Protein AF-A0A941ZY44-F1 (afdb_monomer)

Sequence (98 aa):
MKETIKNTTLADR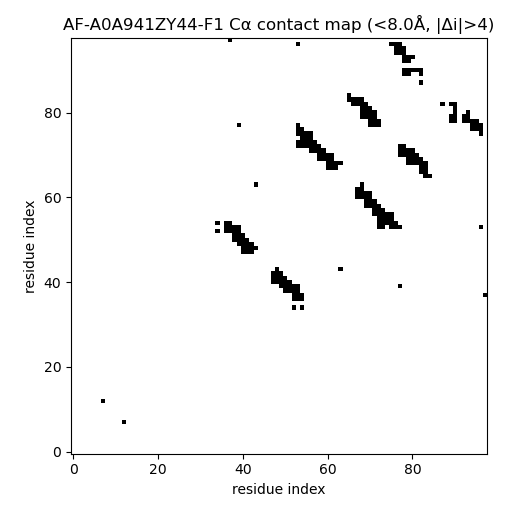LLFLLLISLSIAGIFISRDALSQGSDVIIEINGKPSYTLPLYSDRLLSVSGPYGNTLIETKGGKVRVKEAHCRNQICVKEGWISK

Solvent-accessible surface area (backbone atoms only — not comparable to full-atom values): 5803 Å² total; per-residue (Å²): 120,75,67,71,63,71,77,49,51,75,65,53,54,51,51,51,53,50,53,52,50,51,52,53,52,47,54,58,55,44,56,71,70,58,64,83,48,64,69,44,73,44,63,57,95,91,36,83,74,44,78,44,58,26,72,47,71,46,78,46,81,43,85,49,100,62,44,60,30,34,34,36,27,49,92,46,23,38,28,38,74,44,66,63,53,92,80,49,58,63,44,69,68,37,77,46,71,126

Mean predicted aligned error: 11.2 Å

Nearest PDB structures (foldseek):
  1m1h-assembly1_A  TM=8.822E-01  e=5.245E-04  Aquifex aeolicus
  4obi-assembly1_A  TM=8.942E-01  e=7.569E-04  Enterococcus faecalis V583
  4esn-assembly1_B  TM=8.828E-01  e=9.667E-04  Mediterraneibacter gnavus ATCC 29149
  3ld7-assembly3_C  TM=8.698E-01  e=1.161E-03  Listeria innocua
  1m1g-assembly3_C  TM=8.764E-01  e=1.235E-03  Aquifex aeolicus

Foldseek 3Di:
DVPVVVPQDPVNVVVVVVVVVVVVVCVVVVVVVPLVADWDFDDAPNHGPDTDRLCDFDWDWDQHPQGTWIWTRDRQWIATCDDRDPVCVRNVVPIDRD

pLDDT: mean 83.44, std 13.63, range [47.16, 96.12]

Radius of gyration: 23.98 Å; Cα contacts (8 Å, |Δi|>4): 124; chains: 1; bounding box: 44×31×67 Å

Secondary structure (DSSP, 8-state):
-HHHHHTS-HHHHHHHHHHHHHHHHHHHHHHHHT----EEEEEETTEEEEEEETTS-EEEEEEETTEEEEEEEETTEEEEEE--SSS-HHHHH--B--

Structure (mmCIF, N/CA/C/O backbone):
data_AF-A0A941ZY44-F1
#
_entry.id   AF-A0A941ZY44-F1
#
loop_
_atom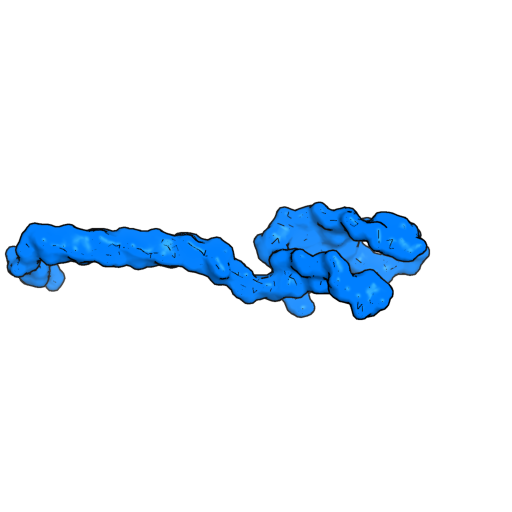_site.group_PDB
_atom_site.id
_atom_site.type_symbol
_atom_site.label_atom_id
_atom_site.label_alt_id
_atom_site.label_comp_id
_atom_site.label_asym_id
_atom_site.label_entity_id
_atom_site.label_seq_id
_atom_site.pdbx_PDB_ins_code
_atom_site.Cartn_x
_atom_site.Cartn_y
_atom_site.Cartn_z
_atom_site.occupancy
_atom_site.B_iso_or_equiv
_atom_site.auth_seq_id
_atom_site.auth_comp_id
_atom_site.auth_asym_id
_atom_site.auth_atom_id
_atom_site.pdbx_PDB_model_num
ATOM 1 N N . MET A 1 1 ? -19.521 -19.520 41.175 1.00 48.91 1 MET A N 1
ATOM 2 C CA . MET A 1 1 ? -20.133 -18.637 40.150 1.00 48.91 1 MET A CA 1
ATOM 3 C C . MET A 1 1 ? -21.577 -18.231 40.451 1.00 48.91 1 MET A C 1
ATOM 5 O O . MET A 1 1 ? -21.925 -17.106 40.133 1.00 48.91 1 MET A O 1
ATOM 9 N N . LYS A 1 2 ? -22.422 -19.090 41.049 1.00 47.16 2 LYS A N 1
ATOM 10 C CA . LYS A 1 2 ? -23.825 -18.737 41.364 1.00 47.16 2 LYS A CA 1
ATOM 11 C C . LYS A 1 2 ? -23.992 -17.692 42.484 1.00 47.16 2 LYS A C 1
ATOM 13 O O . LYS A 1 2 ? -24.926 -16.905 42.421 1.00 47.16 2 LYS A O 1
ATOM 18 N N . GLU A 1 3 ? -23.080 -17.647 43.456 1.00 52.66 3 GLU A N 1
ATOM 19 C CA . GLU A 1 3 ? -23.187 -16.754 44.626 1.00 52.66 3 GLU A CA 1
ATOM 20 C C . GLU A 1 3 ? -22.814 -15.289 44.333 1.00 52.66 3 GLU A C 1
ATOM 22 O O . GLU A 1 3 ? -23.485 -14.375 44.800 1.00 52.66 3 GLU A O 1
ATOM 27 N N . THR A 1 4 ? -21.826 -15.025 43.472 1.00 53.47 4 THR A N 1
ATOM 28 C CA . THR A 1 4 ? -21.426 -13.650 43.100 1.00 53.47 4 THR A CA 1
ATOM 29 C C . THR A 1 4 ? -22.504 -12.903 42.313 1.00 53.47 4 THR A C 1
ATOM 31 O O . THR A 1 4 ? -22.604 -11.679 42.375 1.00 53.47 4 THR A O 1
ATOM 34 N N . ILE A 1 5 ? -23.350 -13.642 41.595 1.00 55.22 5 ILE A N 1
ATOM 35 C CA . ILE A 1 5 ? -24.464 -13.077 40.836 1.00 55.22 5 ILE A CA 1
ATOM 36 C C . ILE A 1 5 ? -25.612 -12.701 41.782 1.00 55.22 5 ILE A C 1
ATOM 38 O O . ILE A 1 5 ? -26.359 -11.783 41.474 1.00 55.22 5 ILE A O 1
ATOM 42 N N . LYS A 1 6 ? -25.778 -13.370 42.927 1.00 55.00 6 LYS A N 1
ATOM 43 C CA . LYS A 1 6 ? -26.962 -13.209 43.786 1.00 55.00 6 LYS A CA 1
ATOM 44 C C . LYS A 1 6 ? -26.939 -11.930 44.636 1.00 55.00 6 LYS A C 1
ATOM 46 O O . LYS A 1 6 ? -28.007 -11.409 44.940 1.00 55.00 6 LYS A O 1
ATOM 51 N N . ASN A 1 7 ? -25.747 -11.402 44.930 1.00 58.94 7 ASN A N 1
ATOM 52 C CA . ASN A 1 7 ? -25.544 -10.240 45.809 1.00 58.94 7 ASN A CA 1
ATOM 53 C C . ASN A 1 7 ? -25.125 -8.954 45.077 1.00 58.94 7 ASN A C 1
ATOM 55 O O . ASN A 1 7 ? -24.836 -7.952 45.723 1.00 58.94 7 ASN A O 1
ATOM 59 N N . THR A 1 8 ? -25.077 -8.965 43.744 1.00 60.06 8 THR A N 1
ATOM 60 C CA . THR A 1 8 ? -24.809 -7.757 42.955 1.00 60.06 8 THR A CA 1
ATOM 61 C C . THR A 1 8 ? -26.102 -6.975 42.769 1.00 60.06 8 THR A C 1
ATOM 63 O O . THR A 1 8 ? -27.121 -7.523 42.335 1.00 60.06 8 THR A O 1
ATOM 66 N N . THR A 1 9 ? -26.075 -5.689 43.115 1.00 74.88 9 THR A N 1
ATOM 67 C CA . THR A 1 9 ? -27.223 -4.802 42.916 1.00 74.88 9 THR A CA 1
ATOM 68 C C . THR A 1 9 ? -27.531 -4.685 41.417 1.00 74.88 9 THR A C 1
ATOM 70 O O . THR A 1 9 ? -26.668 -4.927 40.568 1.00 74.88 9 THR A O 1
ATOM 73 N N . LEU A 1 10 ? -28.770 -4.334 41.045 1.00 75.81 10 LEU A N 1
ATOM 74 C CA . LEU A 1 10 ? -29.132 -4.132 39.629 1.00 75.81 10 LEU A CA 1
ATOM 75 C C . LEU A 1 10 ? -28.186 -3.134 38.935 1.00 75.81 10 LEU A C 1
ATOM 77 O O . LEU A 1 10 ? -27.881 -3.305 37.755 1.00 75.81 10 LEU A O 1
ATOM 81 N N . ALA A 1 11 ? -27.680 -2.156 39.693 1.00 80.75 11 ALA A N 1
ATOM 82 C CA . ALA A 1 11 ? -26.678 -1.197 39.251 1.00 80.75 11 ALA A CA 1
ATOM 83 C C . ALA A 1 11 ? -25.333 -1.861 38.909 1.00 80.75 11 ALA A C 1
ATOM 85 O O . ALA A 1 11 ? -24.779 -1.571 37.853 1.00 80.75 11 ALA A O 1
ATOM 86 N N . ASP A 1 12 ? -24.848 -2.803 39.725 1.00 81.25 12 ASP A N 1
ATOM 87 C CA . ASP A 1 12 ? -23.589 -3.513 39.460 1.00 81.25 12 ASP A CA 1
ATOM 88 C C . ASP A 1 12 ? -23.665 -4.340 38.171 1.00 81.25 12 ASP A C 1
ATOM 90 O O . ASP A 1 12 ? -22.740 -4.333 37.361 1.00 81.25 12 ASP A O 1
ATOM 94 N N . ARG A 1 13 ? -24.788 -5.029 37.929 1.00 83.06 13 ARG A N 1
ATOM 95 C CA . ARG A 1 13 ? -24.980 -5.800 36.686 1.00 83.06 13 ARG A CA 1
ATOM 96 C C . ARG A 1 13 ? -25.038 -4.900 35.453 1.00 83.06 13 ARG A C 1
ATOM 98 O O . ARG A 1 13 ? -24.467 -5.255 34.424 1.00 83.0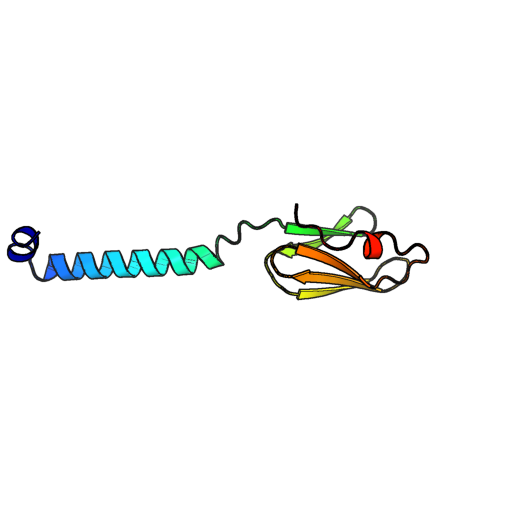6 13 ARG A O 1
ATOM 105 N N . LEU A 1 14 ? -25.698 -3.747 35.560 1.00 88.56 14 LEU A N 1
ATOM 106 C CA . LEU A 1 14 ? -25.723 -2.728 34.507 1.00 88.56 14 LEU A CA 1
ATOM 107 C C . LEU A 1 14 ? -24.321 -2.177 34.229 1.00 88.56 14 LEU A C 1
ATOM 109 O O . LEU A 1 14 ? -23.936 -2.069 33.066 1.00 88.56 14 LEU A O 1
ATOM 113 N N . LEU A 1 15 ? -23.541 -1.908 35.279 1.00 89.44 15 LEU A N 1
ATOM 114 C CA . LEU A 1 15 ? -22.159 -1.450 35.170 1.00 89.44 15 LEU A CA 1
ATOM 115 C C . LEU A 1 15 ? -21.284 -2.484 34.449 1.00 89.44 15 LEU A C 1
ATOM 117 O O . LEU A 1 15 ? -20.569 -2.135 33.514 1.00 89.44 15 LEU A O 1
ATOM 121 N N . PHE A 1 16 ? -21.364 -3.762 34.833 1.00 88.94 16 PHE A N 1
ATOM 122 C CA . PHE A 1 16 ? -20.596 -4.825 34.179 1.00 88.94 16 PHE A CA 1
ATOM 123 C C . PHE A 1 16 ? -20.979 -5.001 32.710 1.00 88.94 16 PHE A C 1
ATOM 125 O O . PHE A 1 16 ? -20.094 -5.117 31.864 1.00 88.94 16 PHE A O 1
ATOM 132 N N . LEU A 1 17 ? -22.275 -4.987 32.385 1.00 88.81 17 LEU A N 1
ATOM 133 C CA . LEU A 1 17 ? -22.734 -5.077 30.997 1.00 88.81 17 LEU A CA 1
ATOM 134 C C . LEU A 1 17 ? -22.243 -3.894 30.157 1.00 88.81 17 LEU A C 1
ATOM 136 O O . LEU A 1 17 ? -21.797 -4.098 29.030 1.00 88.81 17 LEU A O 1
ATOM 140 N N . LEU A 1 18 ? -22.276 -2.682 30.715 1.00 92.19 18 LEU A N 1
ATOM 141 C CA . LEU A 1 18 ? -21.766 -1.477 30.065 1.00 92.19 18 LEU A CA 1
ATOM 142 C C . LEU A 1 18 ? -20.245 -1.541 29.856 1.00 92.19 18 LEU A C 1
ATOM 144 O O . LEU A 1 18 ? -19.753 -1.229 28.778 1.00 92.19 18 LEU A O 1
ATOM 148 N N . LEU A 1 19 ? -19.483 -1.987 30.856 1.00 91.94 19 LEU A N 1
ATOM 149 C CA . LEU A 1 19 ? -18.028 -2.130 30.743 1.00 91.94 19 LEU A CA 1
ATOM 150 C C . LEU A 1 19 ? -17.636 -3.186 29.705 1.00 91.94 19 LEU A C 1
ATOM 152 O O . LEU A 1 19 ? -16.702 -2.973 28.929 1.00 91.94 19 LEU A O 1
ATOM 156 N N . ILE A 1 20 ? -18.359 -4.307 29.654 1.00 91.81 20 ILE A N 1
ATOM 157 C CA . ILE A 1 20 ? -18.135 -5.357 28.655 1.00 91.81 20 ILE A CA 1
ATOM 158 C C . ILE A 1 20 ? -18.474 -4.833 27.257 1.00 91.81 20 ILE A C 1
ATOM 160 O O . ILE A 1 20 ? -17.689 -5.038 26.331 1.00 91.81 20 ILE A O 1
ATOM 164 N N . SER A 1 21 ? -19.592 -4.120 27.091 1.00 90.38 21 SER A N 1
ATOM 165 C CA . SER A 1 21 ? -19.980 -3.573 25.788 1.00 90.38 21 SER A CA 1
ATOM 166 C C . SER A 1 21 ? -19.007 -2.499 25.293 1.00 90.38 21 SER A C 1
ATOM 168 O O . SER A 1 21 ? -18.598 -2.564 24.134 1.00 90.38 21 SER A O 1
ATOM 170 N N . LEU A 1 22 ? -18.547 -1.587 26.161 1.00 91.00 22 LEU A N 1
ATOM 171 C CA . LEU A 1 22 ? -17.492 -0.624 25.824 1.00 91.00 22 LEU A CA 1
ATOM 172 C C . LEU A 1 22 ? -16.173 -1.317 25.475 1.00 91.00 22 LEU A C 1
ATOM 174 O O . LEU A 1 22 ? -15.502 -0.894 24.539 1.00 91.00 22 LEU A O 1
ATOM 178 N N . SER A 1 23 ? -15.803 -2.382 26.188 1.00 88.12 23 SER A N 1
ATOM 179 C CA . SER A 1 23 ? -14.570 -3.127 25.901 1.00 88.12 23 SER A CA 1
ATOM 180 C C . SER A 1 23 ? -14.628 -3.797 24.527 1.00 88.12 23 SER A C 1
ATOM 182 O O . SER A 1 23 ? -13.669 -3.725 23.760 1.00 88.12 23 SER A O 1
ATOM 184 N N . ILE A 1 24 ? -15.768 -4.403 24.179 1.00 86.31 24 ILE A N 1
ATOM 185 C CA . ILE A 1 24 ? -15.983 -5.011 22.859 1.00 86.31 24 ILE A CA 1
ATOM 186 C C . ILE A 1 24 ? -15.964 -3.930 21.771 1.00 86.31 24 ILE A C 1
ATOM 188 O O . ILE A 1 24 ? -15.249 -4.081 20.782 1.00 86.31 24 ILE A O 1
ATOM 192 N N . ALA A 1 25 ? -16.690 -2.825 21.965 1.00 85.31 25 ALA A N 1
ATOM 193 C CA . ALA A 1 25 ? -16.702 -1.700 21.030 1.00 85.31 25 ALA A CA 1
ATOM 194 C C . ALA A 1 25 ? -15.296 -1.111 20.827 1.00 85.31 25 ALA A C 1
ATOM 196 O O . ALA A 1 25 ? -14.888 -0.863 19.693 1.00 85.31 25 ALA A O 1
ATOM 197 N N . GLY A 1 26 ? -14.527 -0.972 21.910 1.00 82.88 26 GLY A N 1
ATOM 198 C CA . GLY A 1 26 ? -13.134 -0.540 21.879 1.00 82.88 26 GLY A CA 1
ATOM 199 C C . GLY A 1 26 ? -12.265 -1.449 21.015 1.00 82.88 26 GLY A C 1
ATOM 200 O O . GLY A 1 26 ? -11.551 -0.950 20.158 1.00 82.88 26 GLY A O 1
ATOM 201 N N . ILE A 1 27 ? -12.381 -2.776 21.144 1.00 79.25 27 ILE A N 1
ATOM 202 C CA . ILE A 1 27 ? -11.616 -3.727 20.318 1.00 79.25 27 ILE A CA 1
ATOM 203 C C . ILE A 1 27 ? -11.943 -3.577 18.826 1.00 79.25 27 ILE A C 1
ATOM 205 O O . ILE A 1 27 ? -11.032 -3.644 18.002 1.00 79.25 27 ILE A O 1
ATOM 209 N N . PHE A 1 28 ? -13.211 -3.374 18.461 1.00 74.19 28 PHE A N 1
ATOM 210 C CA . PHE A 1 28 ? -13.597 -3.187 17.058 1.00 74.19 28 PHE A CA 1
ATOM 211 C C . PHE A 1 28 ? -13.064 -1.868 16.485 1.00 74.19 28 PHE A C 1
ATOM 213 O O . PHE A 1 28 ? -12.447 -1.883 15.425 1.00 74.19 28 PHE A O 1
ATOM 220 N N . ILE A 1 29 ? -13.206 -0.759 17.216 1.00 70.88 29 ILE A N 1
ATOM 221 C CA . ILE A 1 29 ? -12.688 0.555 16.795 1.00 70.88 29 ILE A CA 1
ATOM 222 C C . ILE A 1 29 ? -11.155 0.536 16.720 1.00 70.88 29 ILE A C 1
ATOM 224 O O . ILE A 1 29 ? -10.553 1.057 15.783 1.00 70.88 29 ILE A O 1
ATOM 228 N N . SER A 1 30 ? -10.503 -0.106 17.689 1.00 64.31 30 SER A N 1
ATOM 229 C CA . SER A 1 30 ? -9.052 -0.243 17.720 1.00 64.31 30 SER A CA 1
ATOM 230 C C . SER A 1 30 ? -8.511 -1.108 16.589 1.00 64.31 30 SER A C 1
ATOM 232 O O . SER A 1 30 ? -7.381 -0.882 16.199 1.00 64.31 30 SER A O 1
ATOM 234 N N . ARG A 1 31 ? -9.254 -2.069 16.029 1.00 59.88 31 ARG A N 1
ATOM 235 C CA . ARG A 1 31 ? -8.764 -2.855 14.880 1.00 59.88 31 ARG A CA 1
ATOM 236 C C . ARG A 1 31 ? -8.657 -2.031 13.599 1.00 59.88 31 ARG A C 1
ATOM 238 O O . ARG A 1 31 ? -7.695 -2.224 12.864 1.00 59.88 31 ARG A O 1
ATOM 245 N N . ASP A 1 32 ? -9.578 -1.096 13.383 1.00 56.88 32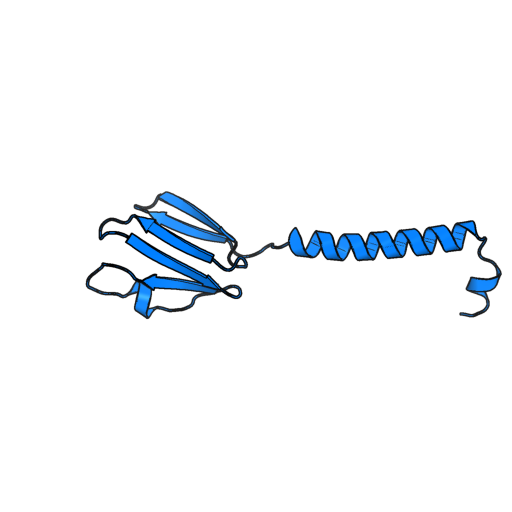 ASP A N 1
ATOM 246 C CA . ASP A 1 32 ? -9.498 -0.154 12.260 1.00 56.88 32 ASP A CA 1
ATOM 247 C C . ASP A 1 32 ? -8.449 0.942 12.512 1.00 56.88 32 ASP A C 1
ATOM 249 O O . ASP A 1 32 ? -7.746 1.348 11.592 1.00 56.88 32 ASP A O 1
ATOM 253 N N . ALA A 1 33 ? -8.290 1.396 13.763 1.00 53.66 33 ALA A N 1
ATOM 254 C CA . ALA A 1 33 ? -7.322 2.439 14.121 1.00 53.66 33 ALA A CA 1
ATOM 255 C C . ALA A 1 33 ? -5.876 1.925 14.317 1.00 53.66 33 ALA A C 1
ATOM 257 O O . ALA A 1 33 ? -4.924 2.667 14.090 1.00 53.66 33 ALA A O 1
ATOM 258 N N . LEU A 1 34 ? -5.690 0.660 14.720 1.00 51.09 34 LEU A N 1
ATOM 259 C CA . LEU A 1 34 ? -4.404 -0.053 14.769 1.00 51.09 34 LEU A CA 1
ATOM 260 C C . LEU A 1 34 ? -4.159 -0.827 13.466 1.00 51.09 34 LEU A C 1
ATOM 262 O O . LEU A 1 34 ? -3.537 -1.893 13.476 1.00 51.09 34 LEU A O 1
ATOM 266 N N . SER A 1 35 ? -4.519 -0.268 12.310 1.00 53.78 35 SER A N 1
ATOM 267 C CA . SER A 1 35 ? -3.730 -0.535 11.108 1.00 53.78 35 SER A CA 1
ATOM 268 C C . SER A 1 35 ? -2.344 0.102 11.298 1.00 53.78 35 SER A C 1
ATOM 270 O O . SER A 1 35 ? -1.971 1.049 10.615 1.00 53.78 35 SER A O 1
ATOM 272 N N . GLN A 1 36 ? -1.569 -0.413 12.256 1.00 53.22 36 GLN A N 1
ATOM 273 C CA . GLN A 1 36 ? -0.159 -0.117 12.525 1.00 53.22 36 GLN A CA 1
ATOM 274 C C . GLN A 1 36 ? 0.716 -0.742 11.420 1.00 53.22 36 GLN A C 1
ATOM 276 O O . GLN A 1 36 ? 1.768 -1.329 11.655 1.00 53.22 36 GLN A O 1
ATOM 281 N N . GLY A 1 37 ? 0.171 -0.733 10.208 1.00 60.16 37 GLY A N 1
ATOM 282 C CA . GLY A 1 37 ? 0.626 -1.478 9.067 1.00 60.16 37 GLY A CA 1
ATOM 283 C C . GLY A 1 37 ? 1.729 -0.723 8.369 1.00 60.16 37 GLY A C 1
ATOM 284 O O . GLY A 1 37 ? 1.668 0.494 8.254 1.00 60.16 37 GLY A O 1
ATOM 285 N N . SER A 1 38 ? 2.722 -1.472 7.908 1.00 74.50 38 SER A N 1
ATOM 286 C CA . SER A 1 38 ? 3.808 -1.007 7.060 1.00 74.50 38 SER A CA 1
ATOM 287 C C . SER A 1 38 ? 3.281 -0.009 6.024 1.00 74.50 38 SER A C 1
ATOM 289 O O . SER A 1 38 ? 2.371 -0.332 5.261 1.00 74.50 38 SER A O 1
ATOM 291 N N . ASP A 1 39 ? 3.814 1.206 6.008 1.00 86.81 39 ASP A N 1
ATOM 292 C CA . ASP A 1 39 ? 3.482 2.159 4.958 1.00 86.81 39 ASP A CA 1
ATOM 293 C C . ASP A 1 39 ? 4.235 1.784 3.682 1.00 86.81 39 ASP A C 1
ATOM 295 O O . ASP A 1 39 ? 5.420 1.447 3.703 1.00 86.81 39 ASP A O 1
ATOM 299 N N . VAL A 1 40 ? 3.548 1.864 2.547 1.00 89.12 40 VAL A N 1
ATOM 300 C CA . VAL A 1 40 ? 4.184 1.834 1.234 1.00 89.12 40 VAL A CA 1
ATOM 301 C C . VAL A 1 40 ? 4.541 3.268 0.874 1.00 89.12 40 VAL A C 1
ATOM 303 O O . VAL A 1 40 ? 3.659 4.108 0.677 1.00 89.12 40 VAL A O 1
ATOM 306 N N . ILE A 1 41 ? 5.840 3.532 0.765 1.00 91.38 41 ILE A N 1
ATOM 307 C CA . ILE A 1 41 ? 6.376 4.822 0.334 1.00 91.38 41 ILE A CA 1
ATOM 308 C C . ILE A 1 41 ? 6.792 4.695 -1.128 1.00 91.38 41 ILE A C 1
ATOM 310 O O . ILE A 1 41 ? 7.621 3.859 -1.484 1.00 91.38 41 ILE A O 1
ATOM 314 N N . ILE A 1 42 ? 6.205 5.527 -1.985 1.00 90.88 42 ILE A N 1
ATOM 315 C CA . ILE A 1 42 ? 6.564 5.615 -3.399 1.00 90.88 42 ILE A CA 1
ATOM 316 C C . ILE A 1 42 ? 7.354 6.896 -3.600 1.00 90.88 42 ILE A C 1
ATOM 318 O O . ILE A 1 42 ? 6.830 8.009 -3.460 1.00 90.88 42 ILE A O 1
ATOM 322 N N . GLU A 1 43 ? 8.615 6.726 -3.972 1.00 92.19 43 GLU A N 1
ATOM 323 C CA . GLU A 1 43 ? 9.522 7.825 -4.258 1.00 92.19 43 GLU A CA 1
ATOM 324 C C . GLU A 1 43 ? 9.672 8.044 -5.758 1.00 92.19 43 GLU A C 1
ATOM 326 O O . GLU A 1 43 ? 9.847 7.108 -6.539 1.00 92.19 43 GLU A O 1
ATOM 331 N N . ILE A 1 44 ? 9.642 9.312 -6.160 1.00 88.81 44 ILE A N 1
ATOM 332 C CA . ILE A 1 44 ? 9.910 9.733 -7.532 1.00 88.81 44 ILE A CA 1
ATOM 333 C C . ILE A 1 44 ? 11.075 10.708 -7.468 1.00 88.81 44 ILE A C 1
ATOM 335 O O . ILE A 1 44 ? 11.010 11.716 -6.765 1.00 88.81 44 ILE A O 1
ATOM 339 N N . ASN A 1 45 ? 12.160 10.401 -8.182 1.00 86.81 45 ASN A N 1
ATOM 340 C CA . ASN A 1 45 ? 13.388 11.205 -8.177 1.00 86.81 45 ASN A CA 1
ATOM 341 C C . ASN A 1 45 ? 13.937 11.468 -6.756 1.00 86.81 45 ASN A C 1
ATOM 343 O O . ASN A 1 45 ? 14.355 12.583 -6.446 1.00 86.81 45 ASN A O 1
ATOM 347 N N . GLY A 1 46 ? 13.891 10.455 -5.883 1.00 87.00 46 GLY A N 1
ATOM 348 C CA . GLY A 1 46 ? 14.385 10.538 -4.502 1.00 87.00 46 GLY A CA 1
ATOM 349 C C . GLY A 1 46 ? 13.524 11.387 -3.561 1.00 87.00 46 GLY A C 1
ATOM 350 O O . GLY A 1 46 ? 14.005 11.807 -2.512 1.00 87.00 46 GLY A O 1
ATOM 351 N N . LYS A 1 47 ? 12.274 11.693 -3.939 1.00 88.56 47 LYS A N 1
ATOM 352 C CA . LYS A 1 47 ? 11.317 12.405 -3.084 1.00 88.56 47 LYS A CA 1
ATOM 353 C C . LYS A 1 47 ? 10.075 11.548 -2.826 1.00 88.56 47 LYS A C 1
ATOM 355 O O . LYS A 1 47 ? 9.465 11.095 -3.804 1.00 88.56 47 LYS A O 1
ATOM 360 N N . PRO A 1 48 ? 9.650 11.373 -1.561 1.00 89.00 48 PRO A N 1
ATOM 361 C CA . PRO A 1 48 ? 8.418 10.663 -1.234 1.00 89.00 48 PRO A CA 1
ATOM 362 C C . PRO A 1 48 ? 7.230 11.428 -1.819 1.00 89.00 48 PRO A C 1
ATOM 364 O O . PRO A 1 48 ? 6.942 12.556 -1.428 1.00 89.00 48 PRO A O 1
ATOM 367 N N . SER A 1 49 ? 6.588 10.826 -2.818 1.00 87.50 49 SER A N 1
ATOM 368 C CA . SER A 1 49 ? 5.473 11.436 -3.553 1.00 87.50 49 SER A CA 1
ATOM 369 C C . SER A 1 49 ? 4.129 10.857 -3.124 1.00 87.50 49 SER A C 1
ATOM 371 O O . SER A 1 49 ? 3.126 11.565 -3.138 1.00 87.50 49 SER A O 1
ATOM 373 N N . TYR A 1 50 ? 4.106 9.586 -2.713 1.00 87.75 50 TYR A N 1
ATOM 374 C CA . TYR A 1 50 ? 2.910 8.934 -2.192 1.00 87.75 50 TYR A CA 1
ATOM 375 C C . TYR A 1 50 ? 3.260 8.083 -0.976 1.00 87.75 50 TYR A C 1
ATOM 377 O O . TYR A 1 50 ? 4.223 7.320 -1.010 1.00 87.75 50 TYR A O 1
ATOM 385 N N . THR A 1 51 ? 2.418 8.171 0.047 1.00 88.94 51 THR A N 1
ATOM 386 C CA . THR A 1 51 ? 2.415 7.265 1.195 1.00 88.94 51 THR A CA 1
ATOM 387 C C . THR A 1 51 ? 1.041 6.628 1.264 1.00 88.94 51 THR A C 1
ATOM 389 O O . THR A 1 51 ? 0.023 7.321 1.170 1.00 88.94 51 THR A O 1
ATOM 392 N N . LEU A 1 52 ? 0.996 5.305 1.361 1.00 86.75 52 LEU A N 1
ATOM 393 C CA . LEU A 1 52 ? -0.256 4.563 1.404 1.00 86.75 52 LEU A CA 1
ATOM 394 C C . LEU A 1 52 ? -0.166 3.359 2.344 1.00 86.75 52 LEU A C 1
ATOM 396 O O . LEU A 1 52 ? 0.857 2.677 2.358 1.00 86.75 52 LEU A O 1
ATOM 400 N N . PRO A 1 53 ? -1.244 3.060 3.084 1.00 86.81 53 PRO A N 1
ATOM 401 C CA . PRO A 1 53 ? -1.259 1.927 3.998 1.00 86.81 53 PRO A CA 1
ATOM 402 C C . PRO A 1 53 ? -1.227 0.606 3.217 1.00 86.81 53 PRO A C 1
ATOM 404 O O . PRO A 1 53 ? -2.069 0.378 2.345 1.00 86.81 53 PRO A O 1
ATOM 407 N N . LEU A 1 54 ? -0.298 -0.297 3.555 1.00 87.75 54 LEU A N 1
ATOM 408 C CA . LEU A 1 54 ? -0.131 -1.600 2.882 1.00 87.75 54 LEU A CA 1
ATOM 409 C C . LEU A 1 54 ? -1.365 -2.511 2.991 1.00 87.75 54 LEU A C 1
ATOM 411 O O . LEU A 1 54 ? -1.615 -3.337 2.115 1.00 87.75 54 LEU A O 1
ATOM 415 N N . TYR A 1 55 ? -2.138 -2.365 4.068 1.00 85.56 55 TYR A N 1
ATOM 416 C CA . TYR A 1 55 ? -3.317 -3.189 4.359 1.00 85.56 55 TYR A CA 1
ATOM 417 C C . TYR A 1 55 ? -4.607 -2.661 3.719 1.00 85.56 55 TYR A C 1
ATOM 419 O O . TYR A 1 55 ? -5.679 -3.210 3.958 1.00 85.56 55 TYR A O 1
ATOM 427 N N . SER A 1 56 ? -4.517 -1.611 2.901 1.00 84.88 56 SER A N 1
ATOM 428 C CA . SER A 1 56 ? -5.631 -1.136 2.086 1.00 84.88 56 SER A CA 1
ATOM 429 C C . SER A 1 56 ? -5.496 -1.680 0.668 1.00 84.88 56 SER A C 1
ATOM 431 O O . SER A 1 56 ? -4.511 -1.401 -0.018 1.00 84.88 56 SER A O 1
ATOM 433 N N . ASP A 1 57 ? -6.488 -2.446 0.220 1.00 90.38 57 ASP A N 1
ATOM 434 C CA . ASP A 1 57 ? -6.540 -2.962 -1.146 1.00 90.38 57 ASP A CA 1
ATOM 435 C C . ASP A 1 57 ? -6.849 -1.818 -2.126 1.00 90.38 57 ASP A C 1
ATOM 437 O O . ASP A 1 57 ? -7.924 -1.215 -2.074 1.00 90.38 57 ASP A O 1
ATOM 441 N N . ARG A 1 58 ? -5.913 -1.500 -3.028 1.00 90.62 58 ARG A N 1
ATOM 442 C CA . ARG A 1 58 ? -6.078 -0.422 -4.017 1.00 90.62 58 ARG A CA 1
ATOM 443 C C . ARG A 1 58 ? -5.183 -0.596 -5.240 1.00 90.62 58 ARG A C 1
ATOM 445 O O . ARG A 1 58 ? -4.133 -1.228 -5.202 1.00 90.62 58 ARG A O 1
ATOM 452 N N . LEU A 1 59 ? -5.592 0.053 -6.326 1.00 94.00 59 LEU A N 1
ATOM 453 C CA . LEU A 1 59 ? -4.786 0.276 -7.524 1.00 94.00 59 LEU A CA 1
ATOM 454 C C . LEU A 1 59 ? -4.459 1.768 -7.620 1.00 94.00 59 LEU A C 1
ATOM 456 O O . LEU A 1 59 ? -5.353 2.609 -7.536 1.00 94.00 59 LEU A O 1
ATOM 460 N N . LEU A 1 60 ? -3.182 2.100 -7.777 1.00 93.06 60 LEU A N 1
ATOM 461 C CA . LEU A 1 60 ? -2.689 3.468 -7.892 1.00 93.06 60 LEU A CA 1
ATOM 462 C C . LEU A 1 60 ? -1.911 3.624 -9.197 1.00 93.06 60 LEU A C 1
ATOM 464 O O . LEU A 1 60 ? -0.943 2.907 -9.431 1.00 93.06 60 LEU A O 1
ATOM 468 N N . SER A 1 61 ? -2.306 4.589 -10.025 1.00 93.75 61 SER A N 1
ATOM 469 C CA . SER A 1 61 ? -1.529 4.997 -11.196 1.00 93.75 61 SER A CA 1
ATOM 470 C C . SER A 1 61 ? -0.608 6.152 -10.819 1.00 93.75 61 SER A C 1
ATOM 472 O O . SER A 1 61 ? -1.080 7.210 -10.405 1.00 93.75 61 SER A O 1
ATOM 474 N N . VAL A 1 62 ? 0.696 5.955 -10.984 1.00 91.56 62 VAL A N 1
ATOM 475 C CA . VAL A 1 62 ? 1.735 6.946 -10.693 1.00 91.56 62 VAL A CA 1
ATOM 476 C C . VAL A 1 62 ? 2.393 7.393 -11.990 1.00 91.56 62 VAL A C 1
ATOM 478 O O . VAL A 1 62 ? 2.830 6.559 -12.781 1.00 91.56 62 VAL A O 1
ATOM 481 N N . SER A 1 63 ? 2.484 8.704 -12.207 1.00 89.75 63 SER A N 1
ATOM 482 C CA . SER A 1 63 ? 3.198 9.260 -13.359 1.00 89.75 63 SER A CA 1
ATOM 483 C C . SER A 1 63 ? 4.703 9.239 -13.101 1.00 89.75 63 SER A C 1
ATOM 485 O O . SER A 1 63 ? 5.176 9.809 -12.119 1.00 89.75 63 SER A O 1
ATOM 487 N N . GLY A 1 64 ? 5.450 8.559 -13.968 1.00 83.38 64 GLY A N 1
ATOM 488 C CA . GLY A 1 64 ? 6.900 8.437 -13.895 1.00 83.38 64 GLY A CA 1
ATOM 489 C C . GLY A 1 64 ? 7.595 8.877 -15.188 1.00 83.38 64 GLY A C 1
ATOM 490 O O . GLY A 1 64 ? 6.943 9.200 -16.181 1.00 83.38 64 GLY A O 1
ATOM 491 N N . PRO A 1 65 ? 8.939 8.848 -15.218 1.00 82.69 65 PRO A N 1
ATOM 492 C CA . PRO A 1 65 ? 9.732 9.322 -16.359 1.00 82.69 65 PRO A CA 1
ATOM 493 C C . PRO A 1 65 ? 9.484 8.544 -17.662 1.00 82.69 65 PRO A C 1
ATOM 495 O O . PRO A 1 65 ? 9.727 9.068 -18.743 1.00 82.69 65 PRO A O 1
ATOM 498 N N . TYR A 1 66 ? 8.990 7.306 -17.569 1.00 84.50 66 TYR A N 1
ATOM 499 C CA . TYR A 1 66 ? 8.680 6.448 -18.719 1.00 84.50 66 TYR A CA 1
ATOM 500 C C . TYR A 1 66 ? 7.174 6.360 -19.014 1.00 84.50 66 TYR A C 1
ATOM 502 O O . TYR A 1 66 ? 6.754 5.517 -19.801 1.00 84.50 66 TYR A O 1
ATOM 510 N N . GLY A 1 67 ? 6.358 7.204 -18.377 1.00 88.56 67 GLY A N 1
ATOM 511 C CA . GLY A 1 67 ? 4.899 7.145 -18.420 1.00 88.56 67 GLY A CA 1
ATOM 512 C C . GLY A 1 67 ? 4.297 6.607 -17.124 1.00 88.56 67 GLY A C 1
ATOM 513 O O . GLY A 1 67 ? 4.949 6.563 -16.076 1.00 88.56 67 GLY A O 1
ATOM 514 N N . ASN A 1 68 ? 3.029 6.210 -17.194 1.00 91.81 68 ASN A N 1
ATOM 515 C CA . ASN A 1 68 ? 2.290 5.745 -16.027 1.00 91.81 68 ASN A CA 1
ATOM 516 C C . ASN A 1 68 ? 2.768 4.359 -15.571 1.00 91.81 68 ASN A C 1
ATOM 518 O O . ASN A 1 68 ? 3.056 3.473 -16.375 1.00 91.81 68 ASN A O 1
ATOM 522 N N . THR A 1 69 ? 2.846 4.182 -14.257 1.00 94.06 69 THR A N 1
ATOM 523 C CA . THR A 1 69 ? 3.142 2.916 -13.585 1.00 94.06 69 THR A CA 1
ATOM 524 C C . THR A 1 69 ? 1.976 2.576 -12.669 1.00 94.06 69 THR A C 1
ATOM 526 O O . THR A 1 69 ? 1.581 3.393 -11.837 1.00 94.06 69 THR A O 1
ATOM 529 N N . LEU A 1 70 ? 1.415 1.381 -12.824 1.00 95.25 70 LEU A N 1
ATOM 530 C CA . LEU A 1 70 ? 0.282 0.907 -12.043 1.00 95.25 70 LEU A CA 1
ATOM 531 C C . LEU A 1 70 ? 0.788 0.068 -10.871 1.00 95.25 70 LEU A C 1
ATOM 533 O O . LEU A 1 70 ? 1.399 -0.983 -11.063 1.00 95.25 70 LEU A O 1
ATOM 537 N N . ILE A 1 71 ? 0.519 0.527 -9.658 1.00 95.00 71 ILE A N 1
ATOM 538 C CA . ILE A 1 71 ? 0.898 -0.124 -8.405 1.00 95.00 71 ILE A CA 1
ATOM 539 C C . ILE A 1 71 ? -0.358 -0.723 -7.783 1.00 95.00 71 ILE A C 1
ATOM 541 O O . ILE A 1 71 ? -1.404 -0.079 -7.730 1.00 95.00 71 ILE A O 1
ATOM 545 N N . GLU A 1 72 ? -0.261 -1.965 -7.331 1.00 95.31 72 GLU A N 1
ATOM 546 C CA . GLU A 1 72 ? -1.357 -2.699 -6.707 1.00 95.31 72 GLU A CA 1
ATOM 547 C C . GLU A 1 72 ? -0.968 -3.058 -5.278 1.00 95.31 72 GLU A C 1
ATOM 549 O O . GLU A 1 72 ? 0.052 -3.717 -5.065 1.00 95.31 72 GLU A O 1
ATOM 554 N N . THR A 1 73 ? -1.788 -2.655 -4.310 1.00 93.19 73 THR A N 1
ATOM 555 C CA . THR A 1 73 ? -1.756 -3.202 -2.954 1.00 93.19 73 THR A CA 1
ATOM 556 C C . THR A 1 73 ? -2.930 -4.140 -2.766 1.00 93.19 73 THR A C 1
ATOM 558 O O . THR A 1 73 ? -4.062 -3.818 -3.136 1.00 93.19 73 THR A O 1
ATOM 561 N N . LYS A 1 74 ? -2.660 -5.327 -2.226 1.00 91.38 74 LYS A N 1
ATOM 562 C CA . LYS A 1 74 ? -3.690 -6.324 -1.952 1.00 91.38 74 LYS A CA 1
ATOM 563 C C . LYS A 1 74 ? -3.272 -7.272 -0.839 1.00 91.38 74 LYS A C 1
ATOM 565 O O . LYS A 1 74 ? -2.198 -7.868 -0.914 1.00 91.38 74 LYS A O 1
ATOM 570 N N . GLY A 1 75 ? -4.129 -7.455 0.163 1.00 88.62 75 GLY A N 1
ATOM 571 C CA . GLY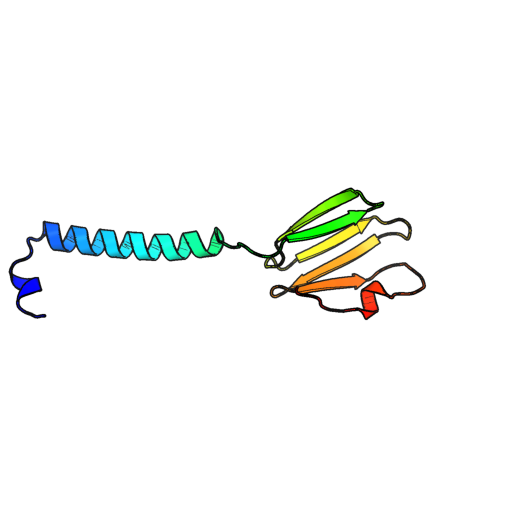 A 1 75 ? -3.934 -8.442 1.226 1.00 88.62 75 GLY A CA 1
ATOM 572 C C . GLY A 1 75 ? -2.621 -8.263 1.994 1.00 88.62 75 GLY A C 1
ATOM 573 O O . GLY A 1 75 ? -1.940 -9.248 2.279 1.00 88.62 75 GLY A O 1
ATOM 574 N N . GLY A 1 76 ? -2.233 -7.013 2.270 1.00 88.88 76 GLY A N 1
ATOM 575 C CA . GLY A 1 76 ? -0.987 -6.701 2.975 1.00 88.88 76 GLY A CA 1
ATOM 576 C C . GLY A 1 76 ? 0.278 -6.887 2.127 1.00 88.88 76 GLY A C 1
ATOM 577 O O . GLY A 1 76 ? 1.360 -7.101 2.670 1.00 88.88 76 GLY A O 1
ATOM 578 N N . LYS A 1 77 ? 0.156 -6.859 0.797 1.00 92.19 77 LYS A N 1
ATOM 579 C CA . LYS A 1 77 ? 1.275 -6.935 -0.150 1.00 92.19 77 LYS A CA 1
ATOM 580 C C . LYS A 1 77 ? 1.183 -5.804 -1.158 1.00 92.19 77 LYS A C 1
ATOM 582 O O . LYS A 1 77 ? 0.084 -5.344 -1.456 1.00 92.19 77 LYS A O 1
ATOM 587 N N . VAL A 1 78 ? 2.313 -5.405 -1.726 1.00 94.56 78 VAL A N 1
ATOM 588 C CA . VAL A 1 78 ? 2.393 -4.425 -2.813 1.00 94.56 78 VAL A CA 1
ATOM 589 C C . VAL A 1 78 ? 3.182 -4.994 -3.985 1.00 94.56 78 VAL A C 1
ATOM 591 O O . VAL A 1 78 ? 4.097 -5.792 -3.792 1.00 94.56 78 VAL A O 1
ATOM 594 N N . ARG A 1 79 ? 2.821 -4.608 -5.208 1.00 95.38 79 ARG A N 1
ATOM 595 C CA . ARG A 1 79 ? 3.606 -4.875 -6.419 1.00 95.38 79 ARG A CA 1
ATOM 596 C C . ARG A 1 79 ? 3.434 -3.777 -7.454 1.00 95.38 79 ARG A C 1
ATOM 598 O O . ARG A 1 79 ? 2.427 -3.068 -7.457 1.00 95.38 79 ARG A O 1
ATOM 605 N N . VAL A 1 80 ? 4.355 -3.720 -8.411 1.00 95.81 80 VAL A N 1
ATOM 606 C CA . VAL A 1 80 ? 4.106 -3.028 -9.678 1.00 95.81 80 VAL A CA 1
ATOM 607 C C . VAL A 1 80 ? 3.359 -3.984 -10.604 1.00 95.81 80 VAL A C 1
ATOM 609 O O . VAL A 1 80 ? 3.8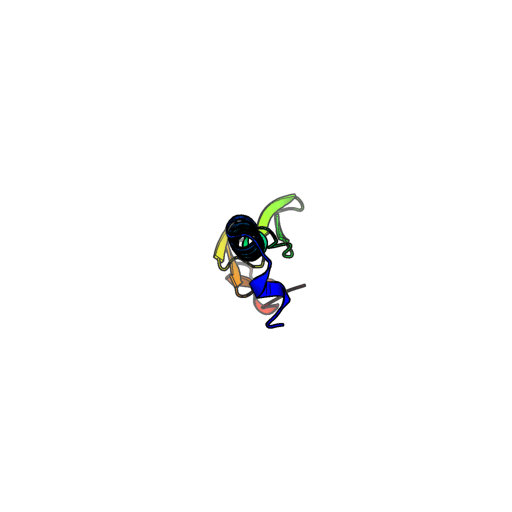82 -5.026 -10.989 1.00 95.81 80 VAL A O 1
ATOM 612 N N . LYS A 1 81 ? 2.114 -3.647 -10.935 1.00 96.12 81 LYS A N 1
ATOM 613 C CA . LYS A 1 81 ? 1.260 -4.439 -11.823 1.00 96.12 81 LYS A CA 1
ATOM 614 C C . LYS A 1 81 ? 1.623 -4.211 -13.288 1.00 96.12 81 LYS A C 1
ATOM 616 O O . LYS A 1 81 ? 1.750 -5.174 -14.034 1.00 96.12 81 LYS A O 1
ATOM 621 N N . GLU A 1 82 ? 1.811 -2.952 -13.679 1.00 95.06 82 GLU A N 1
ATOM 622 C CA . GLU A 1 82 ? 2.143 -2.551 -15.050 1.00 95.06 82 GLU A CA 1
ATOM 623 C C . GLU A 1 82 ? 3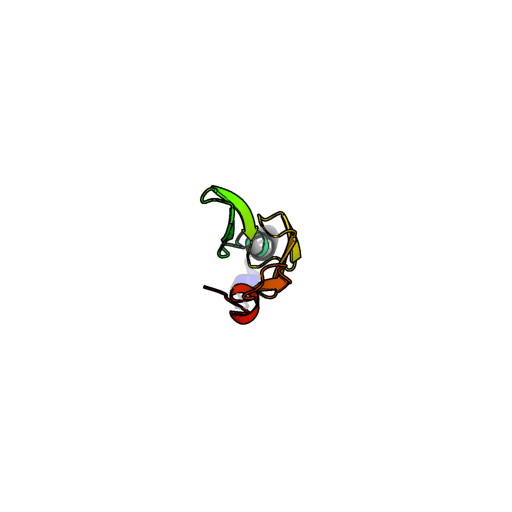.130 -1.381 -15.031 1.00 95.06 82 GLU A C 1
ATOM 625 O O . GLU A 1 82 ? 3.019 -0.471 -14.210 1.00 95.06 82 GLU A O 1
ATOM 630 N N . ALA A 1 83 ? 4.095 -1.391 -15.948 1.00 93.44 83 ALA A N 1
ATOM 631 C CA . ALA A 1 83 ? 5.047 -0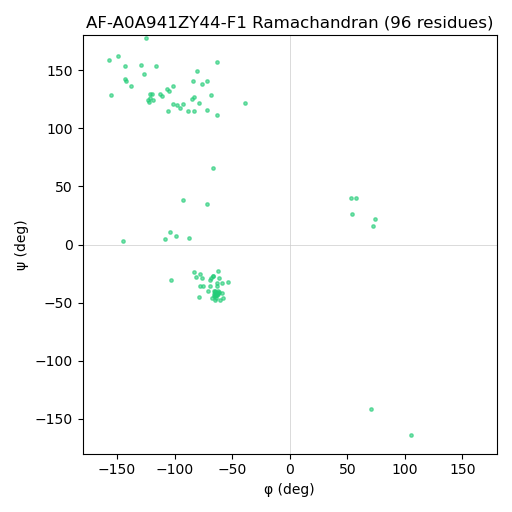.303 -16.146 1.00 93.44 83 ALA A CA 1
ATOM 632 C C . ALA A 1 83 ? 5.353 -0.151 -17.638 1.00 93.44 83 ALA A C 1
ATOM 634 O O . ALA A 1 83 ? 5.282 -1.117 -18.391 1.00 93.44 83 ALA A O 1
ATOM 635 N N . HIS A 1 84 ? 5.732 1.048 -18.073 1.00 92.25 84 HIS A N 1
ATOM 636 C CA . HIS A 1 84 ? 6.038 1.341 -19.481 1.00 92.25 84 HIS A CA 1
ATOM 637 C C . HIS A 1 84 ? 7.553 1.313 -19.788 1.00 92.25 84 HIS A C 1
ATOM 639 O O . HIS A 1 84 ? 7.989 1.664 -20.882 1.00 92.25 84 HIS A O 1
ATOM 645 N N . CYS A 1 85 ? 8.389 0.892 -18.831 1.00 90.06 85 CYS A N 1
ATOM 646 C CA . CYS A 1 85 ? 9.838 0.806 -19.019 1.00 90.06 85 CYS A CA 1
ATOM 647 C C . CYS A 1 85 ? 10.244 -0.475 -19.770 1.00 90.06 85 CYS A C 1
ATOM 649 O O . CYS A 1 85 ? 9.625 -1.526 -19.634 1.00 90.06 85 CYS A O 1
ATOM 651 N N . ARG A 1 86 ? 11.338 -0.433 -20.536 1.00 91.94 86 ARG A N 1
ATOM 652 C CA . ARG A 1 86 ? 11.761 -1.571 -21.374 1.00 91.94 86 ARG A CA 1
ATOM 653 C C . ARG A 1 86 ? 12.130 -2.830 -20.577 1.00 91.94 86 ARG A C 1
ATOM 655 O O . ARG A 1 86 ? 11.880 -3.941 -21.029 1.00 91.94 86 ARG A O 1
ATOM 662 N N . ASN A 1 87 ? 12.734 -2.662 -19.401 1.00 93.25 87 ASN A N 1
ATOM 663 C CA . ASN A 1 87 ? 13.355 -3.777 -18.677 1.00 93.25 87 ASN A CA 1
ATOM 664 C C . ASN A 1 87 ? 12.347 -4.587 -17.842 1.00 93.25 87 ASN A C 1
ATOM 666 O O . ASN A 1 87 ? 12.595 -5.764 -17.555 1.00 93.25 87 ASN A O 1
ATOM 670 N N . GLN A 1 88 ? 11.220 -3.967 -17.462 1.00 93.19 88 GLN A N 1
ATOM 671 C CA . GLN A 1 88 ? 10.134 -4.585 -16.686 1.00 93.19 88 GLN A CA 1
ATOM 672 C C . GLN A 1 88 ? 10.596 -5.232 -15.362 1.00 93.19 88 GLN A C 1
ATOM 674 O O . GLN A 1 88 ? 9.970 -6.169 -14.879 1.00 93.19 88 GLN A O 1
ATOM 679 N N . ILE A 1 89 ? 11.706 -4.769 -14.772 1.00 94.75 89 ILE A N 1
ATOM 680 C CA . ILE A 1 89 ? 12.310 -5.397 -13.579 1.00 94.75 89 ILE A CA 1
ATOM 681 C C . ILE A 1 89 ? 11.354 -5.308 -12.385 1.00 94.75 89 ILE A C 1
ATOM 683 O O . ILE A 1 89 ? 11.084 -6.313 -11.742 1.00 94.75 89 ILE A O 1
ATOM 687 N N . CYS A 1 90 ? 10.761 -4.135 -12.152 1.00 92.56 90 CYS A N 1
ATOM 688 C CA . CYS A 1 90 ? 9.813 -3.919 -11.057 1.00 92.56 90 CYS A CA 1
ATOM 689 C C . CYS A 1 90 ? 8.535 -4.767 -11.168 1.00 92.56 90 CYS A C 1
ATOM 691 O O . CYS A 1 90 ? 7.995 -5.188 -10.152 1.00 92.56 90 CYS A O 1
ATOM 693 N N . VAL A 1 91 ? 8.063 -5.043 -12.388 1.00 95.25 91 VAL A N 1
ATOM 694 C CA . VAL A 1 91 ? 6.914 -5.932 -12.622 1.00 95.25 9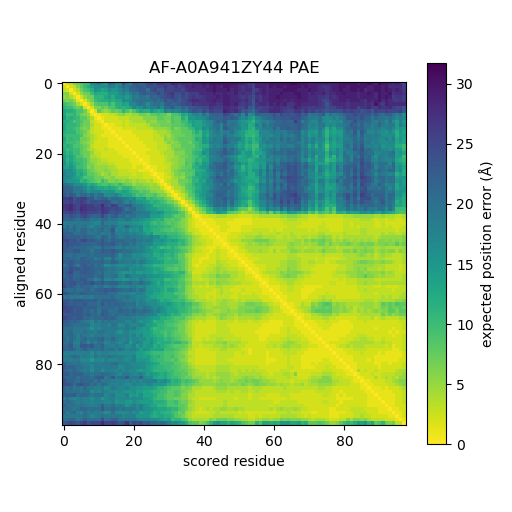1 VAL A CA 1
ATOM 695 C C . VAL A 1 91 ? 7.297 -7.387 -12.335 1.00 95.25 91 VAL A C 1
ATOM 697 O O . VAL A 1 91 ? 6.519 -8.128 -11.738 1.00 95.25 91 VAL A O 1
ATOM 700 N N . LYS A 1 92 ? 8.513 -7.792 -12.725 1.00 96.12 92 LYS A N 1
ATOM 701 C CA . LYS A 1 92 ? 9.044 -9.146 -12.495 1.00 96.12 92 LYS A CA 1
ATOM 702 C C . LYS A 1 92 ? 9.311 -9.448 -11.020 1.00 96.12 92 LYS A C 1
ATOM 704 O O . LYS A 1 92 ? 9.203 -10.609 -10.644 1.00 96.12 92 LYS A O 1
ATOM 709 N N . GLU A 1 93 ? 9.615 -8.434 -10.212 1.00 95.44 93 GLU A N 1
ATOM 710 C CA . GLU A 1 93 ? 9.795 -8.575 -8.759 1.00 95.44 93 GLU A CA 1
ATOM 711 C C . GLU A 1 93 ? 8.537 -9.140 -8.078 1.00 95.44 93 GLU A C 1
ATOM 713 O O . GLU A 1 93 ? 8.610 -9.923 -7.133 1.00 95.44 93 GLU A O 1
ATOM 718 N N . GLY A 1 94 ? 7.356 -8.799 -8.602 1.00 95.44 94 GLY A N 1
ATOM 719 C CA . GLY A 1 94 ? 6.093 -9.310 -8.095 1.00 95.44 94 GLY A CA 1
ATOM 720 C C . GLY A 1 94 ? 5.738 -8.745 -6.719 1.00 95.44 94 GLY A C 1
ATOM 721 O O . GLY A 1 94 ? 5.878 -7.551 -6.467 1.00 95.44 94 GLY A O 1
ATOM 722 N N . TRP A 1 95 ? 5.168 -9.594 -5.863 1.00 95.69 95 TRP A N 1
ATOM 723 C CA . TRP A 1 95 ? 4.596 -9.188 -4.579 1.00 95.69 95 TRP A CA 1
ATOM 724 C C . TRP A 1 95 ? 5.645 -9.110 -3.471 1.00 95.69 95 TRP A C 1
ATOM 726 O O . TRP A 1 95 ? 6.252 -10.123 -3.130 1.00 95.69 95 TRP A O 1
ATOM 736 N N . ILE A 1 96 ? 5.731 -7.953 -2.819 1.00 92.19 96 ILE A N 1
ATOM 737 C CA . ILE A 1 96 ? 6.516 -7.734 -1.601 1.00 92.19 96 ILE A CA 1
ATOM 738 C C . ILE A 1 96 ? 5.593 -7.371 -0.433 1.00 92.19 96 ILE A C 1
ATOM 740 O O . ILE A 1 96 ? 4.485 -6.870 -0.630 1.00 92.19 96 ILE A O 1
ATOM 744 N N . SER A 1 97 ? 6.016 -7.664 0.794 1.00 86.88 97 SER A N 1
ATOM 745 C CA . SER A 1 97 ? 5.184 -7.469 1.995 1.00 86.88 97 SER A CA 1
ATOM 746 C C . SER A 1 97 ? 5.964 -7.045 3.241 1.00 86.88 97 SER A C 1
ATOM 748 O O . SER A 1 97 ? 5.384 -6.995 4.325 1.00 86.88 97 SER A O 1
ATOM 750 N N . LYS A 1 98 ? 7.277 -6.831 3.118 1.00 73.06 98 LYS A N 1
ATOM 751 C CA . LYS A 1 98 ? 8.197 -6.475 4.199 1.00 73.06 98 LYS A CA 1
ATOM 752 C C . LYS A 1 98 ? 9.310 -5.597 3.661 1.00 73.06 98 LYS A C 1
ATOM 754 O O . LYS A 1 98 ? 9.683 -5.832 2.491 1.00 73.06 98 LYS A O 1
#